Protein AF-A0A949MBG2-F1 (afdb_monomer)

Sequence (95 aa):
MKYIGRALCWLPFFAPFPAAAQIDSVPRDLIQIGYNQYFQGHVPFAGYAFYYHNQPNFLRTNLTLRLALAPVYVDSELGFVHGLGPNTDYAIGLA

Solvent-accessible surface area (backbone atoms only — not comparable to full-atom values): 5704 Å² total; per-residue (Å²): 118,74,67,60,59,58,55,58,70,50,50,70,79,72,51,82,72,90,69,73,45,76,69,80,77,59,71,42,80,44,80,48,75,53,60,69,82,74,95,73,84,93,72,80,89,49,69,51,51,34,42,36,41,32,35,48,44,45,100,39,86,47,27,29,38,38,38,38,45,35,98,88,50,56,39,37,33,48,30,28,59,46,64,80,36,98,62,27,37,47,69,52,74,53,108

Foldseek 3Di:
DVVVVVVVVCVVVPPDDDDQPDDPQDWDWDWDWDWDDDPDDDDDTGIWIWIWTWAAQVVHNQWIWIWIDTPVDIKIKIKGHCPVHPRYIDIDIDD

Mean predicted aligned error: 8.68 Å

Radius of gyration: 21.15 Å; Cα contacts (8 Å, |Δi|>4): 161; chains: 1; bounding box: 39×56×44 Å

Nearest PDB structures (foldseek):
  1d2h-assembly1_C  TM=2.621E-01  e=6.332E+00  Rattus norvegicus

pLDDT: mean 87.94, std 10.29, range [54.12, 98.06]

Structure (mmCIF, N/CA/C/O backbone):
data_AF-A0A949MBG2-F1
#
_entry.id   AF-A0A949MBG2-F1
#
loop_
_atom_site.group_PDB
_atom_site.id
_atom_site.type_symbol
_atom_site.label_atom_id
_atom_site.label_alt_id
_atom_site.label_comp_id
_atom_site.label_asym_id
_atom_site.label_entity_id
_atom_site.label_seq_id
_atom_site.pdbx_PDB_ins_code
_atom_site.Cartn_x
_atom_site.Cartn_y
_atom_site.Cartn_z
_atom_site.occupancy
_atom_site.B_iso_or_equiv
_atom_site.auth_seq_id
_atom_site.auth_comp_id
_atom_site.auth_asym_id
_atom_site.auth_atom_id
_atom_site.pdbx_PDB_model_num
ATOM 1 N N . MET A 1 1 ? 10.883 -45.852 20.991 1.00 54.12 1 MET A N 1
ATOM 2 C CA . MET A 1 1 ? 10.160 -44.791 21.740 1.00 54.12 1 MET A CA 1
ATOM 3 C C . MET A 1 1 ? 11.003 -43.543 22.060 1.00 54.12 1 MET A C 1
ATOM 5 O O . MET A 1 1 ? 10.439 -42.462 22.056 1.00 54.12 1 MET A O 1
ATOM 9 N N . LYS A 1 2 ? 12.333 -43.623 22.271 1.00 59.06 2 LYS A N 1
ATOM 10 C CA . LYS A 1 2 ? 13.178 -42.447 22.615 1.00 59.06 2 LYS A CA 1
ATOM 11 C C . LYS A 1 2 ? 13.326 -41.374 21.513 1.00 59.06 2 LYS A C 1
ATOM 13 O O . LYS A 1 2 ? 13.511 -40.205 21.830 1.00 59.06 2 LYS A O 1
ATOM 18 N N . TYR A 1 3 ? 13.229 -41.747 20.234 1.00 61.97 3 TYR A N 1
ATOM 19 C CA . TYR A 1 3 ? 13.401 -40.812 19.107 1.00 61.97 3 TYR A CA 1
ATOM 20 C C . TYR A 1 3 ? 12.195 -39.882 18.887 1.00 61.97 3 TYR A C 1
ATOM 22 O O . TYR A 1 3 ? 12.378 -38.722 18.533 1.00 61.97 3 TYR A O 1
ATOM 30 N N . ILE A 1 4 ? 10.978 -40.356 19.180 1.00 67.69 4 ILE A N 1
ATOM 31 C CA . ILE A 1 4 ? 9.733 -39.581 19.032 1.00 67.69 4 ILE A CA 1
ATOM 32 C C . ILE A 1 4 ? 9.673 -38.449 20.069 1.00 67.69 4 ILE A C 1
ATOM 34 O O . ILE A 1 4 ? 9.330 -37.322 19.727 1.00 67.69 4 ILE A O 1
ATOM 38 N N . GLY A 1 5 ? 10.102 -38.711 21.310 1.00 69.50 5 GLY A N 1
ATOM 39 C CA . GLY A 1 5 ? 10.175 -37.687 22.359 1.00 69.50 5 GLY A CA 1
ATOM 40 C C . GLY A 1 5 ? 11.150 -36.551 22.030 1.00 69.50 5 GLY A C 1
ATOM 41 O O . GLY A 1 5 ? 10.850 -35.396 22.301 1.00 69.50 5 GLY A O 1
ATOM 42 N N . ARG A 1 6 ? 12.280 -36.857 21.370 1.00 69.00 6 ARG A N 1
ATOM 43 C CA . ARG A 1 6 ? 13.218 -35.828 20.887 1.00 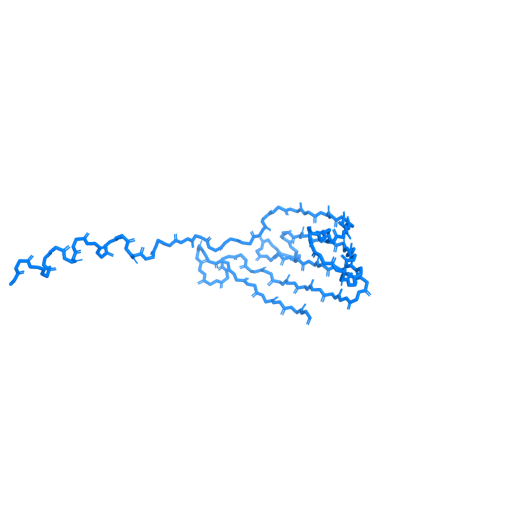69.00 6 ARG A CA 1
ATOM 44 C C . ARG A 1 6 ? 12.621 -34.982 19.767 1.00 69.00 6 ARG A C 1
ATOM 46 O O . ARG A 1 6 ? 12.827 -33.779 19.784 1.00 69.00 6 ARG A O 1
ATOM 53 N N . ALA A 1 7 ? 11.888 -35.580 18.826 1.00 71.69 7 ALA A N 1
ATOM 54 C CA . ALA A 1 7 ? 11.219 -34.844 17.749 1.00 71.69 7 ALA A CA 1
ATOM 55 C C . ALA A 1 7 ? 10.125 -33.897 18.283 1.00 71.69 7 ALA A C 1
ATOM 57 O O . ALA A 1 7 ? 10.025 -32.759 17.836 1.00 71.69 7 ALA A O 1
ATOM 58 N N . LEU A 1 8 ? 9.373 -34.328 19.303 1.00 77.00 8 LEU A N 1
ATOM 59 C CA . LEU A 1 8 ? 8.366 -33.510 19.993 1.00 77.00 8 LEU A CA 1
ATOM 60 C C . LEU A 1 8 ? 8.955 -32.278 20.702 1.00 77.00 8 LEU A C 1
ATOM 62 O O . LEU A 1 8 ? 8.277 -31.259 20.789 1.00 77.00 8 LEU A O 1
ATOM 66 N N . CYS A 1 9 ? 10.216 -32.316 21.151 1.00 80.25 9 CYS A N 1
ATOM 67 C CA . CYS A 1 9 ? 10.875 -31.139 21.733 1.00 80.25 9 CYS A CA 1
ATOM 68 C C . CYS A 1 9 ? 11.112 -30.001 20.725 1.00 80.25 9 CYS A C 1
ATOM 70 O O . CYS A 1 9 ? 11.273 -28.860 21.148 1.00 80.25 9 CYS A O 1
ATOM 72 N N . TRP A 1 10 ? 11.129 -30.284 19.418 1.00 79.81 10 TRP A N 1
ATOM 73 C CA . TRP A 1 10 ? 11.330 -29.267 18.375 1.00 79.81 10 TRP A CA 1
ATOM 74 C C . TRP A 1 10 ? 10.022 -28.658 17.862 1.00 79.81 10 TRP A C 1
ATOM 76 O O . TRP A 1 10 ? 10.043 -27.603 17.239 1.00 79.81 10 TRP A O 1
ATOM 86 N N . LEU A 1 11 ? 8.877 -29.281 18.149 1.00 77.06 11 LEU A N 1
ATOM 87 C CA . LEU A 1 11 ? 7.554 -28.812 17.721 1.00 77.06 11 LEU A CA 1
ATOM 88 C C . LEU A 1 11 ? 7.214 -27.362 18.143 1.00 77.06 11 LEU A C 1
ATOM 90 O O . LEU A 1 11 ? 6.638 -26.652 17.322 1.00 77.06 11 LEU A O 1
ATOM 94 N N . PRO A 1 12 ? 7.612 -26.858 19.332 1.00 79.44 12 PRO A N 1
ATOM 95 C CA . PRO A 1 12 ? 7.389 -25.459 19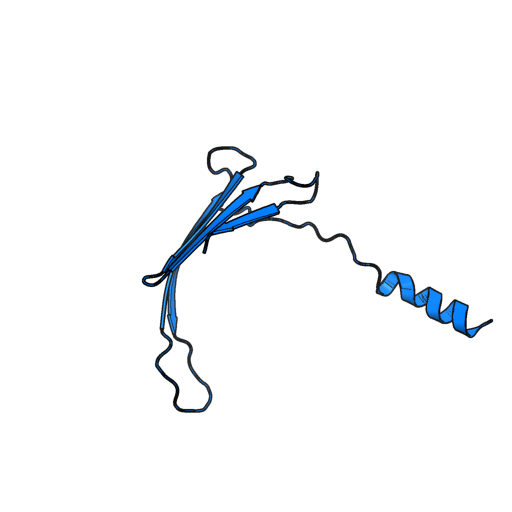.710 1.00 79.44 12 PRO A CA 1
ATOM 96 C C . PRO A 1 12 ? 8.188 -24.462 18.861 1.00 79.44 12 PRO A C 1
ATOM 98 O O . PRO A 1 12 ? 7.752 -23.333 18.682 1.00 79.44 12 PRO A O 1
ATOM 101 N N . PHE A 1 13 ? 9.341 -24.872 18.318 1.00 78.12 13 PHE A N 1
ATOM 102 C CA . PHE A 1 13 ? 10.187 -24.022 17.469 1.00 78.12 13 PHE A CA 1
ATOM 103 C C . PHE A 1 13 ? 9.579 -23.773 16.083 1.00 78.12 13 PHE A C 1
ATOM 105 O O . PHE A 1 13 ? 9.912 -22.783 15.439 1.00 78.12 13 PHE A O 1
ATOM 112 N N . PHE A 1 14 ? 8.692 -24.664 15.635 1.00 77.50 14 PHE A N 1
ATOM 113 C CA . PHE A 1 14 ? 7.964 -24.542 14.371 1.00 77.50 14 PHE A CA 1
ATOM 114 C C . PHE A 1 14 ? 6.516 -24.082 14.563 1.00 77.50 14 PHE A C 1
ATOM 116 O O . PHE A 1 14 ? 5.771 -23.989 13.587 1.00 77.50 14 PHE A O 1
ATOM 123 N N . ALA A 1 15 ? 6.099 -23.802 15.802 1.00 76.81 15 ALA A N 1
ATOM 124 C CA . ALA A 1 15 ? 4.787 -23.235 16.053 1.00 76.81 15 ALA A CA 1
ATOM 125 C C . ALA A 1 15 ? 4.759 -21.797 15.500 1.00 76.81 15 ALA A C 1
ATOM 127 O O . ALA A 1 15 ? 5.632 -20.999 15.851 1.00 76.81 15 ALA A O 1
ATOM 128 N N . PRO A 1 16 ? 3.795 -21.446 14.630 1.00 72.81 16 PRO A N 1
ATOM 129 C CA . PRO A 1 16 ? 3.673 -20.085 14.138 1.00 72.81 16 PRO A CA 1
ATOM 130 C C . PRO A 1 16 ? 3.377 -19.163 15.322 1.00 72.81 16 PRO A C 1
ATOM 132 O O . PRO A 1 16 ? 2.365 -19.317 16.008 1.00 72.81 16 PRO A O 1
ATOM 135 N N . PHE A 1 17 ? 4.271 -18.211 15.576 1.00 72.81 17 PHE A N 1
ATOM 136 C CA . PHE A 1 17 ? 3.979 -17.135 16.512 1.00 72.81 17 PHE A CA 1
ATOM 137 C C . PHE A 1 17 ? 2.875 -16.261 15.907 1.00 72.81 17 PHE A C 1
ATOM 139 O O . PHE A 1 17 ? 2.976 -15.907 14.729 1.00 72.81 17 PHE A O 1
ATOM 146 N N . PRO A 1 18 ? 1.826 -15.903 16.670 1.00 68.06 18 PRO A N 1
ATOM 147 C CA . PRO A 1 18 ? 0.842 -14.945 16.197 1.00 68.06 18 PRO A CA 1
ATOM 148 C C . PRO A 1 18 ? 1.545 -13.600 15.989 1.00 68.06 18 PRO A C 1
ATOM 150 O O . PRO A 1 18 ? 1.886 -12.907 16.944 1.00 68.06 18 PRO A O 1
ATOM 153 N N . ALA A 1 19 ? 1.809 -13.261 14.730 1.00 69.75 19 ALA A N 1
ATOM 154 C CA . ALA A 1 19 ? 2.240 -11.930 14.341 1.00 69.75 19 ALA A CA 1
ATOM 155 C C . ALA A 1 19 ? 0.995 -11.052 14.193 1.00 69.75 19 ALA A C 1
ATOM 157 O O . ALA A 1 19 ? 0.008 -11.467 13.584 1.00 69.75 19 ALA A O 1
ATOM 158 N N . ALA A 1 20 ? 1.037 -9.845 14.755 1.00 75.19 20 ALA A N 1
ATOM 159 C CA . ALA A 1 20 ? 0.007 -8.853 14.496 1.00 75.19 20 ALA A CA 1
ATOM 160 C C . ALA A 1 20 ? 0.055 -8.482 13.006 1.00 75.19 20 ALA A C 1
ATOM 162 O O . ALA A 1 20 ? 1.094 -8.051 12.503 1.00 75.19 20 ALA A O 1
ATOM 163 N N . ALA A 1 21 ? -1.057 -8.680 12.299 1.00 73.44 21 ALA A N 1
ATOM 164 C CA . ALA A 1 21 ? -1.221 -8.164 10.948 1.00 73.44 21 ALA A CA 1
ATOM 165 C C . ALA A 1 21 ? -1.650 -6.704 11.084 1.00 73.44 21 ALA A C 1
ATOM 167 O O . ALA A 1 21 ? -2.799 -6.442 11.439 1.00 73.44 21 ALA A O 1
ATOM 168 N N . GLN A 1 22 ? -0.702 -5.786 10.885 1.00 81.88 22 GLN A N 1
ATOM 169 C CA . GLN A 1 22 ? -0.913 -4.352 11.054 1.00 81.88 22 GLN A CA 1
ATOM 170 C C . GLN A 1 22 ? -0.761 -3.626 9.715 1.00 81.88 22 GLN A C 1
ATOM 172 O O . GLN A 1 22 ? 0.252 -3.775 9.028 1.00 81.88 22 GLN A O 1
ATOM 177 N N . ILE A 1 23 ? -1.759 -2.816 9.370 1.00 89.62 23 ILE A N 1
ATOM 178 C CA . ILE A 1 23 ? -1.715 -1.889 8.230 1.00 89.62 23 ILE A CA 1
ATOM 179 C C . ILE A 1 23 ? -0.898 -0.648 8.614 1.00 89.62 23 ILE A C 1
ATOM 181 O O . ILE A 1 23 ? -0.876 -0.258 9.782 1.00 89.62 23 ILE A O 1
ATOM 185 N N . ASP A 1 24 ? -0.215 -0.016 7.649 1.00 89.81 24 ASP A N 1
ATOM 186 C CA . ASP A 1 24 ? 0.594 1.184 7.911 1.00 89.81 24 ASP A CA 1
ATOM 187 C C . ASP A 1 24 ? -0.256 2.280 8.577 1.00 89.81 24 ASP A C 1
ATOM 189 O O . ASP A 1 24 ? -1.118 2.909 7.957 1.00 89.81 24 ASP A O 1
ATOM 193 N N . SER A 1 25 ? -0.001 2.505 9.865 1.00 88.56 25 SER A N 1
ATOM 194 C CA . SER A 1 25 ? -0.739 3.447 10.702 1.00 88.56 25 SER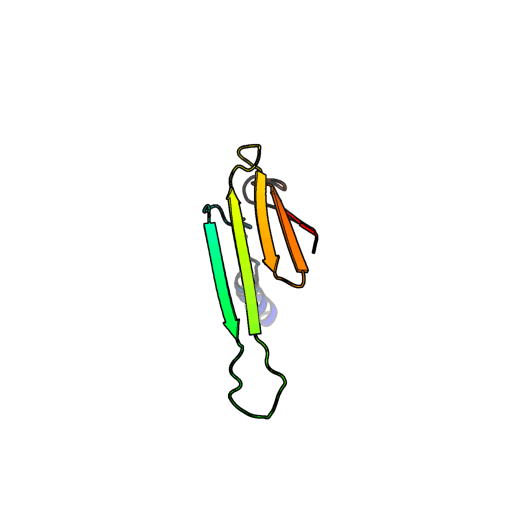 A CA 1
ATOM 195 C C . SER A 1 25 ? -0.214 4.877 10.595 1.00 88.56 25 SER A C 1
ATOM 197 O O . SER A 1 25 ? -0.695 5.756 11.311 1.00 88.56 25 SER A O 1
ATOM 199 N N . VAL A 1 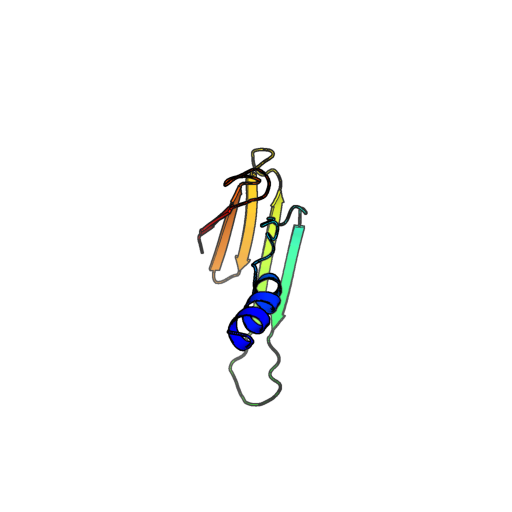26 ? 0.797 5.127 9.757 1.00 93.75 26 VAL A N 1
ATOM 200 C CA . VAL A 1 26 ? 1.454 6.429 9.642 1.00 93.75 26 VAL A CA 1
ATOM 201 C C . VAL A 1 26 ? 1.001 7.133 8.362 1.00 93.75 26 VAL A C 1
ATOM 203 O O . VAL A 1 26 ? 1.208 6.598 7.271 1.00 93.75 26 VAL A O 1
ATOM 206 N N . PRO A 1 27 ? 0.428 8.349 8.450 1.00 96.25 27 PRO A N 1
ATOM 207 C CA . PRO A 1 27 ? 0.134 9.145 7.266 1.00 96.25 27 PRO A CA 1
ATOM 208 C C . PRO A 1 27 ? 1.411 9.413 6.465 1.00 96.25 27 PRO A C 1
ATOM 210 O O . PRO A 1 27 ? 2.433 9.795 7.044 1.00 96.25 27 PRO A O 1
ATOM 213 N N . ARG A 1 28 ? 1.376 9.210 5.146 1.00 96.06 28 ARG A N 1
ATOM 214 C CA . ARG A 1 28 ? 2.557 9.400 4.296 1.00 96.06 28 ARG A CA 1
ATOM 215 C C . ARG A 1 28 ? 2.185 9.887 2.90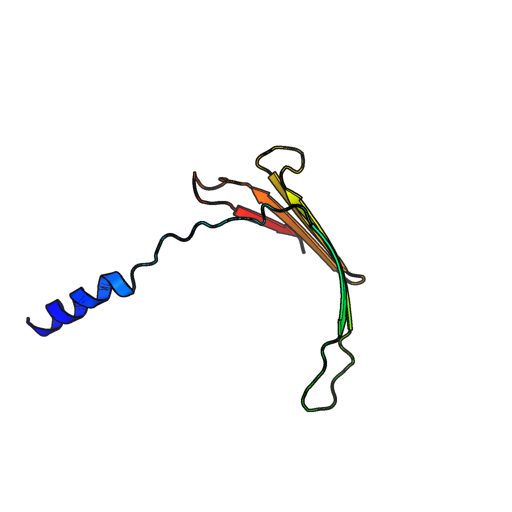8 1.00 96.06 28 ARG A C 1
ATOM 217 O O . ARG A 1 28 ? 1.424 9.230 2.212 1.00 96.06 28 ARG A O 1
ATOM 224 N N . ASP A 1 29 ? 2.838 10.965 2.498 1.00 97.81 29 ASP A N 1
ATOM 225 C CA . ASP A 1 29 ? 2.896 11.437 1.122 1.00 97.81 29 ASP A CA 1
ATOM 226 C C . ASP A 1 29 ? 4.333 11.307 0.626 1.00 97.81 29 ASP A C 1
ATOM 228 O O . ASP A 1 29 ? 5.263 11.823 1.250 1.00 97.81 29 ASP A O 1
ATOM 232 N N . LEU A 1 30 ? 4.531 10.588 -0.473 1.00 96.88 30 LEU A N 1
ATOM 233 C CA . LEU A 1 30 ? 5.852 10.330 -1.030 1.00 96.88 30 LEU A CA 1
ATOM 234 C C . LEU A 1 30 ? 5.797 10.396 -2.551 1.00 96.88 30 LEU A C 1
ATOM 236 O O . LEU A 1 30 ? 5.051 9.661 -3.183 1.00 96.88 30 LEU A O 1
ATOM 240 N N . ILE A 1 31 ? 6.644 11.228 -3.148 1.00 97.31 31 ILE A N 1
ATOM 241 C CA . ILE A 1 31 ? 6.964 11.132 -4.572 1.00 97.31 31 ILE A CA 1
ATOM 242 C C . ILE A 1 31 ? 8.280 10.376 -4.672 1.00 97.31 31 ILE A C 1
ATOM 244 O O . ILE A 1 31 ? 9.284 10.801 -4.099 1.00 97.31 31 ILE A O 1
ATOM 248 N N . GLN A 1 32 ? 8.281 9.265 -5.399 1.00 96.12 32 GLN A N 1
ATOM 249 C CA . GLN A 1 32 ? 9.477 8.471 -5.622 1.00 96.12 32 GLN A CA 1
ATOM 250 C C . GLN A 1 32 ? 9.751 8.370 -7.114 1.00 96.12 32 GLN A C 1
ATOM 252 O O . GLN A 1 32 ? 8.883 7.992 -7.895 1.00 96.12 32 GLN A O 1
ATOM 257 N N . ILE A 1 33 ? 10.980 8.703 -7.494 1.00 96.19 33 ILE A N 1
ATOM 258 C CA . ILE A 1 33 ? 11.477 8.620 -8.864 1.00 96.19 33 ILE A CA 1
ATOM 259 C C . ILE A 1 33 ? 12.802 7.873 -8.802 1.00 96.19 33 ILE A C 1
ATOM 261 O O . ILE A 1 33 ? 13.642 8.160 -7.948 1.00 96.19 33 ILE A O 1
ATOM 265 N N . GLY A 1 34 ? 12.989 6.900 -9.681 1.00 94.06 34 GLY A N 1
ATOM 266 C CA . GLY A 1 34 ? 14.205 6.105 -9.712 1.00 94.06 34 GLY A CA 1
ATOM 267 C C . GLY A 1 34 ? 14.324 5.281 -10.979 1.00 94.06 34 GLY A C 1
ATOM 268 O O . GLY A 1 34 ? 13.501 5.366 -11.889 1.00 94.06 34 GLY A O 1
ATOM 269 N N . TYR A 1 35 ? 15.381 4.486 -11.044 1.00 92.88 35 TYR A N 1
ATOM 270 C CA . TYR A 1 35 ? 15.573 3.497 -12.089 1.00 92.88 35 TYR A CA 1
ATOM 271 C C . TYR A 1 35 ? 16.346 2.312 -11.522 1.00 92.88 35 TYR A C 1
ATOM 273 O O . TYR A 1 35 ? 17.139 2.464 -10.591 1.00 92.88 35 TYR A O 1
ATOM 281 N N . ASN A 1 36 ? 16.129 1.131 -12.089 1.00 88.00 36 ASN A N 1
ATOM 282 C CA . ASN A 1 36 ? 16.885 -0.052 -11.707 1.00 88.00 36 ASN A CA 1
ATOM 283 C C . ASN A 1 36 ? 18.236 -0.037 -12.428 1.00 88.00 36 ASN A C 1
ATOM 285 O O . ASN A 1 36 ? 18.297 -0.174 -13.652 1.00 88.00 36 ASN A O 1
ATOM 289 N N . GLN A 1 37 ? 19.321 0.143 -11.670 1.00 86.38 37 GLN A N 1
ATOM 290 C CA . GLN A 1 37 ? 20.675 -0.004 -12.192 1.00 86.38 37 GLN A CA 1
ATOM 291 C C . GLN A 1 37 ? 21.046 -1.486 -12.233 1.00 86.38 37 GLN A C 1
ATOM 293 O O . GLN A 1 37 ? 20.974 -2.193 -11.229 1.00 86.38 37 GLN A O 1
ATOM 298 N N . TYR A 1 38 ? 21.475 -1.950 -13.400 1.00 82.12 38 TYR A N 1
ATOM 299 C CA . TYR A 1 38 ? 21.897 -3.330 -13.578 1.00 82.12 38 TYR A CA 1
ATOM 300 C C . TYR A 1 38 ? 23.393 -3.466 -13.326 1.00 82.12 38 TYR A C 1
ATOM 302 O O . TYR A 1 38 ? 24.196 -2.680 -13.826 1.00 82.12 38 TYR A O 1
ATOM 310 N N . PHE A 1 39 ? 23.766 -4.487 -12.555 1.00 82.12 39 PHE A N 1
ATOM 311 C CA . PHE A 1 39 ? 25.169 -4.798 -12.280 1.00 82.12 39 PHE A CA 1
ATOM 312 C C . PHE A 1 39 ? 25.851 -5.539 -13.441 1.00 82.12 39 PHE A C 1
ATOM 314 O O . PHE A 1 39 ? 27.071 -5.483 -13.565 1.00 82.12 39 PHE A O 1
ATOM 321 N N . GLN A 1 40 ? 25.085 -6.220 -14.301 1.00 83.25 40 GLN A N 1
ATOM 322 C CA . GLN A 1 40 ? 25.604 -6.951 -15.456 1.00 83.25 40 GLN A CA 1
ATOM 323 C C . GLN A 1 40 ? 24.541 -7.067 -16.561 1.00 83.25 40 GLN A C 1
ATOM 325 O O . GLN A 1 40 ? 23.359 -7.243 -16.269 1.00 83.25 40 GLN A O 1
ATOM 330 N N . GLY A 1 41 ? 24.973 -7.023 -17.826 1.00 77.44 41 GLY A N 1
ATOM 331 C CA . GLY A 1 41 ? 24.114 -7.195 -19.005 1.00 77.44 41 GLY A CA 1
ATOM 332 C C . GLY A 1 41 ? 23.578 -5.889 -19.608 1.00 77.44 41 GLY A C 1
ATOM 333 O O . GLY A 1 41 ? 23.644 -4.828 -18.996 1.00 77.44 41 GLY A O 1
ATOM 334 N N . HIS A 1 42 ? 23.060 -5.983 -20.838 1.00 72.81 42 HIS A N 1
ATOM 335 C CA . HIS A 1 42 ? 22.378 -4.893 -21.544 1.00 72.81 42 HIS A CA 1
ATOM 336 C C . HIS A 1 42 ? 20.882 -5.177 -21.541 1.00 72.81 42 HIS A C 1
ATOM 338 O O . HIS A 1 42 ? 20.407 -6.064 -22.246 1.00 72.81 42 HIS A O 1
ATOM 344 N N . VAL A 1 43 ? 20.150 -4.437 -20.728 1.00 79.12 43 VAL A N 1
ATOM 345 C CA . VAL A 1 43 ? 18.709 -4.605 -20.535 1.00 79.12 43 VAL A CA 1
ATOM 346 C C . VAL A 1 43 ? 18.012 -3.266 -20.747 1.00 79.12 43 VAL A C 1
ATOM 348 O O . VAL A 1 43 ? 18.646 -2.219 -20.581 1.00 79.12 43 VAL A O 1
ATOM 351 N N . PRO A 1 44 ? 16.726 -3.280 -21.144 1.00 83.12 44 PRO A N 1
ATOM 352 C CA . PRO A 1 44 ? 15.968 -2.058 -21.360 1.00 83.12 44 PRO A CA 1
ATOM 353 C C . PRO A 1 44 ? 15.976 -1.161 -20.120 1.00 83.12 44 PRO A C 1
ATOM 355 O O . PRO A 1 44 ? 15.947 -1.641 -18.981 1.00 83.12 44 PRO A O 1
ATOM 358 N N . PHE A 1 45 ? 15.994 0.151 -20.358 1.00 86.12 45 PHE A N 1
ATOM 359 C CA . PHE A 1 45 ? 15.876 1.151 -19.303 1.00 86.12 45 PHE A CA 1
ATOM 360 C C . PHE A 1 45 ? 14.616 0.893 -18.464 1.00 86.12 45 PHE A C 1
ATOM 362 O O . PHE A 1 45 ? 13.510 0.834 -18.999 1.00 86.12 45 PHE A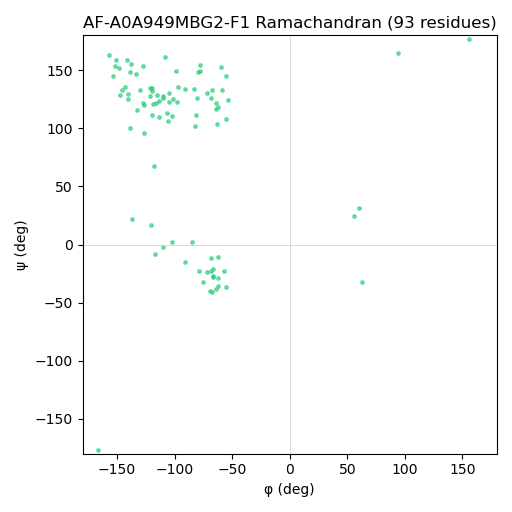 O 1
ATOM 369 N N . ALA A 1 46 ? 14.796 0.751 -17.150 1.00 87.81 46 ALA A N 1
ATOM 370 C CA . ALA A 1 46 ? 13.734 0.448 -16.193 1.00 87.81 46 ALA A CA 1
ATOM 371 C C . ALA A 1 46 ? 13.599 1.588 -15.177 1.00 87.81 46 ALA A C 1
ATOM 373 O O . ALA A 1 46 ? 13.953 1.445 -14.005 1.00 87.81 46 ALA A O 1
ATOM 374 N N . GLY A 1 47 ? 13.144 2.745 -15.661 1.00 91.88 47 GLY A N 1
ATOM 375 C CA . GLY A 1 47 ? 12.764 3.882 -14.827 1.00 91.88 47 GLY A CA 1
ATOM 376 C C . GLY A 1 47 ? 11.375 3.704 -14.220 1.00 91.88 47 GLY A C 1
ATOM 377 O O . GLY A 1 47 ? 10.493 3.110 -14.838 1.00 91.88 47 GLY A O 1
ATOM 378 N N . TYR A 1 48 ? 11.170 4.248 -13.027 1.00 92.81 48 TYR A N 1
ATOM 379 C CA . TYR A 1 48 ? 9.869 4.306 -12.376 1.00 92.81 48 TYR A CA 1
ATOM 380 C C . TYR A 1 48 ? 9.660 5.664 -11.710 1.00 92.81 48 TYR A C 1
ATOM 382 O O . TYR A 1 48 ? 10.594 6.314 -11.236 1.00 92.81 48 TYR A O 1
ATOM 390 N N . ALA A 1 49 ? 8.402 6.077 -11.671 1.00 96.25 49 ALA A N 1
ATOM 391 C CA . ALA A 1 49 ? 7.948 7.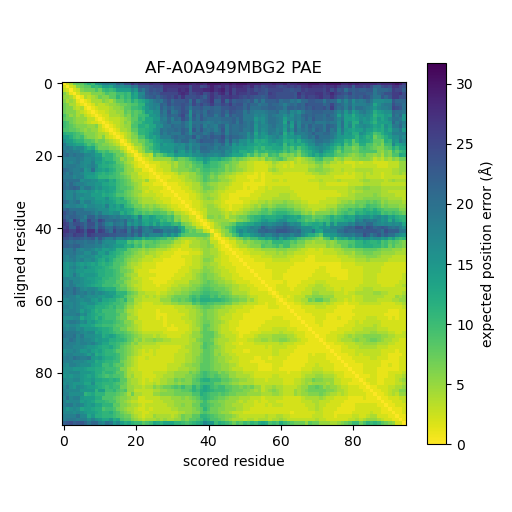229 -10.922 1.00 96.25 49 ALA A CA 1
ATOM 392 C C . ALA A 1 49 ? 6.568 6.910 -10.359 1.00 96.25 49 ALA A C 1
ATOM 394 O O . ALA A 1 49 ? 5.731 6.361 -11.077 1.00 96.25 49 ALA A O 1
ATOM 395 N N . PHE A 1 50 ? 6.332 7.245 -9.097 1.00 96.75 50 PHE A N 1
ATOM 396 C CA . PHE A 1 50 ? 5.004 7.162 -8.511 1.00 96.75 50 PHE A CA 1
ATOM 397 C C . PHE A 1 50 ? 4.823 8.179 -7.388 1.00 96.75 50 PHE A C 1
ATOM 399 O O . PHE A 1 50 ? 5.780 8.595 -6.732 1.00 96.75 50 PHE A O 1
ATOM 406 N N . TYR A 1 51 ? 3.570 8.560 -7.172 1.00 98.06 51 TYR A N 1
ATOM 407 C CA . TYR A 1 51 ? 3.114 9.239 -5.971 1.00 98.06 51 TYR A CA 1
ATOM 408 C C . TYR A 1 51 ? 2.410 8.224 -5.075 1.00 98.06 51 TYR A C 1
ATOM 410 O O . TYR A 1 51 ? 1.490 7.536 -5.509 1.00 98.06 51 TYR A O 1
ATOM 418 N N . TYR A 1 52 ? 2.867 8.119 -3.838 1.00 97.69 52 TYR A N 1
ATOM 419 C CA . TYR A 1 52 ? 2.323 7.251 -2.813 1.00 97.69 52 TYR A CA 1
ATOM 420 C C . TYR A 1 52 ? 1.642 8.090 -1.738 1.00 97.69 52 TYR A C 1
ATOM 422 O O . TYR A 1 52 ? 2.258 8.998 -1.176 1.00 97.69 52 TYR A O 1
ATOM 430 N N . HIS A 1 53 ? 0.398 7.743 -1.439 1.00 97.94 53 HIS A N 1
ATOM 431 C CA . HIS A 1 53 ? -0.423 8.350 -0.407 1.00 97.94 53 HIS A CA 1
ATOM 432 C C . HIS A 1 53 ? -0.946 7.260 0.530 1.00 97.94 53 HIS A C 1
ATOM 434 O O . HIS A 1 53 ? -1.649 6.349 0.097 1.00 97.94 53 HIS A O 1
ATOM 440 N N . ASN A 1 54 ? -0.607 7.347 1.813 1.00 97.62 54 ASN A N 1
ATOM 441 C CA . ASN A 1 54 ? -1.181 6.528 2.874 1.00 97.62 54 ASN A CA 1
ATOM 442 C C . ASN A 1 54 ? -1.923 7.435 3.850 1.00 97.62 54 ASN A C 1
ATOM 444 O O . ASN A 1 54 ? -1.320 8.323 4.453 1.00 97.62 54 ASN A O 1
ATOM 448 N N . GLN A 1 55 ? -3.214 7.184 4.027 1.00 97.62 55 GLN A N 1
ATOM 449 C CA . GLN A 1 55 ? -4.092 7.936 4.906 1.00 97.62 55 GLN A CA 1
ATOM 450 C C . GLN A 1 55 ? -4.808 6.989 5.874 1.00 97.62 55 GLN A C 1
ATOM 452 O O . GLN A 1 55 ? -5.866 6.440 5.553 1.00 97.62 55 GLN A O 1
ATOM 457 N N . PRO A 1 56 ? -4.270 6.826 7.091 1.00 96.25 56 PRO A N 1
ATOM 458 C CA . PRO A 1 56 ? -5.015 6.271 8.208 1.00 96.25 56 PRO A CA 1
ATOM 459 C C . PRO A 1 56 ? -6.238 7.131 8.526 1.00 96.25 56 PRO A C 1
ATOM 461 O O . PRO A 1 56 ? -6.229 8.350 8.339 1.00 96.25 56 PRO A O 1
ATOM 464 N N . ASN A 1 57 ? -7.268 6.508 9.084 1.00 95.06 57 ASN A N 1
ATOM 465 C CA . ASN A 1 57 ? -8.528 7.161 9.434 1.00 95.06 57 ASN A CA 1
ATOM 466 C C . ASN A 1 57 ? -9.262 7.800 8.233 1.00 95.06 57 ASN A C 1
ATOM 468 O O . ASN A 1 57 ? -9.930 8.830 8.370 1.00 95.06 57 ASN A O 1
ATOM 472 N N . PHE A 1 58 ? -9.121 7.222 7.040 1.00 95.06 58 PHE A N 1
ATOM 473 C CA . PHE A 1 58 ? -9.806 7.669 5.835 1.00 95.06 58 PHE A CA 1
ATOM 474 C C . PHE A 1 58 ? -11.318 7.489 5.996 1.00 95.06 58 PHE A C 1
ATOM 476 O O . PHE A 1 58 ? -11.799 6.374 6.151 1.00 95.06 58 PHE A O 1
ATOM 483 N N . LEU A 1 59 ? -12.084 8.584 5.983 1.00 95.12 59 LEU A N 1
ATOM 484 C CA . LEU A 1 59 ? -13.537 8.647 6.246 1.00 95.12 59 LEU A CA 1
ATOM 485 C C . LEU A 1 59 ? -13.989 8.216 7.659 1.00 95.12 59 LEU A C 1
ATOM 487 O O . LEU A 1 59 ? -14.994 8.735 8.146 1.00 95.12 59 LEU A O 1
ATOM 491 N N . AR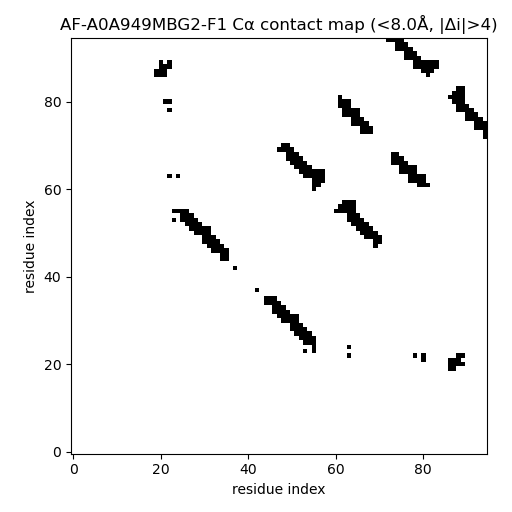G A 1 60 ? -13.304 7.270 8.315 1.00 93.38 60 ARG A N 1
ATOM 492 C CA . ARG A 1 60 ? -13.594 6.733 9.658 1.00 93.38 60 ARG A CA 1
ATOM 493 C C . ARG A 1 60 ? -12.310 6.273 10.342 1.00 93.38 60 ARG A C 1
ATOM 495 O O . ARG A 1 60 ? -11.353 5.933 9.667 1.00 93.38 60 ARG A O 1
ATOM 502 N N . THR A 1 61 ? -12.316 6.177 11.671 1.00 91.06 61 THR A N 1
ATOM 503 C CA . THR A 1 61 ? -11.124 5.901 12.501 1.00 91.06 61 THR A CA 1
ATOM 504 C C . THR A 1 61 ? -10.514 4.500 12.369 1.00 91.06 61 THR A C 1
ATOM 506 O O . THR A 1 61 ? -9.438 4.237 12.888 1.00 91.06 61 THR A O 1
ATOM 509 N N . ASN A 1 62 ? -11.202 3.566 11.721 1.00 93.19 62 ASN A N 1
ATOM 510 C CA . ASN A 1 62 ? -10.737 2.190 11.530 1.00 93.19 62 ASN A CA 1
ATOM 511 C C . ASN A 1 62 ? -10.611 1.814 10.050 1.00 93.19 62 ASN A C 1
ATOM 513 O O . ASN A 1 62 ? -10.574 0.631 9.717 1.00 93.19 62 ASN A O 1
ATOM 517 N N . LEU A 1 63 ? -10.587 2.817 9.174 1.00 95.88 63 LEU A N 1
ATOM 518 C CA . LEU A 1 63 ? -10.425 2.646 7.741 1.00 95.88 63 LEU A CA 1
ATOM 519 C C . LEU A 1 63 ? -9.161 3.388 7.299 1.00 95.88 63 LEU A C 1
ATOM 521 O O . LEU A 1 63 ? -8.957 4.542 7.667 1.00 95.88 63 LEU A O 1
ATOM 525 N N . THR A 1 64 ? -8.311 2.732 6.523 1.00 96.94 64 THR A N 1
ATOM 526 C CA . THR A 1 64 ? -7.075 3.293 5.969 1.00 96.94 64 THR A CA 1
ATOM 527 C C . THR A 1 64 ? -7.153 3.235 4.453 1.00 96.94 64 THR A C 1
ATOM 529 O O . THR A 1 64 ? -7.552 2.218 3.894 1.00 96.94 64 THR A O 1
ATOM 532 N N . LEU A 1 65 ? -6.775 4.318 3.782 1.00 97.19 65 LEU A N 1
ATOM 533 C CA . LEU A 1 65 ? -6.608 4.349 2.334 1.00 97.19 65 LEU A CA 1
ATOM 534 C C . LEU A 1 65 ? -5.120 4.343 1.999 1.00 97.19 65 LEU A C 1
ATOM 536 O O . LEU A 1 65 ? -4.378 5.183 2.502 1.00 97.19 65 LEU A O 1
ATOM 540 N N . ARG A 1 66 ? -4.705 3.453 1.101 1.00 97.44 66 ARG A N 1
ATOM 541 C CA . ARG A 1 66 ? -3.377 3.463 0.487 1.00 97.44 66 ARG A CA 1
ATOM 542 C C . ARG A 1 66 ? -3.533 3.577 -1.024 1.00 97.44 66 ARG A C 1
ATOM 544 O O . ARG A 1 66 ? -4.366 2.897 -1.615 1.00 97.44 66 ARG A O 1
ATOM 551 N N . LEU A 1 67 ? -2.751 4.450 -1.641 1.00 97.31 67 LEU A N 1
ATOM 552 C CA . LEU A 1 67 ? -2.804 4.732 -3.068 1.00 97.31 67 LEU A CA 1
ATOM 553 C C . LEU A 1 67 ? -1.388 4.912 -3.611 1.00 97.31 67 LEU A C 1
ATOM 555 O O . LEU A 1 67 ? -0.614 5.704 -3.080 1.00 97.31 67 LEU A O 1
ATOM 559 N N . ALA A 1 68 ? -1.063 4.208 -4.686 1.00 96.88 68 ALA A N 1
ATOM 560 C CA . ALA A 1 68 ? 0.137 4.394 -5.482 1.00 96.88 68 ALA A CA 1
ATOM 561 C C . ALA A 1 68 ? -0.272 4.753 -6.917 1.00 96.88 68 ALA A C 1
ATOM 563 O O . ALA A 1 68 ? -0.837 3.941 -7.648 1.00 96.88 68 ALA A O 1
ATOM 564 N N . LEU A 1 69 ? 0.010 5.991 -7.314 1.00 97.00 69 LEU A N 1
ATOM 565 C CA . LEU A 1 69 ? -0.252 6.523 -8.646 1.00 97.00 69 LEU A CA 1
ATOM 566 C C . LEU A 1 69 ? 1.044 6.550 -9.446 1.00 97.00 69 LEU A C 1
ATOM 568 O O . LEU A 1 69 ? 1.925 7.366 -9.172 1.00 97.00 69 LEU A O 1
ATOM 572 N N . ALA A 1 70 ? 1.148 5.692 -10.452 1.00 95.88 70 ALA A N 1
ATOM 573 C CA . ALA A 1 70 ? 2.223 5.717 -11.432 1.00 95.88 70 ALA A CA 1
ATOM 574 C C . ALA A 1 70 ? 1.686 6.203 -12.791 1.00 95.88 70 ALA A C 1
ATOM 576 O O . ALA A 1 70 ? 0.489 6.114 -13.055 1.00 95.88 70 ALA A O 1
ATOM 577 N N . PRO A 1 71 ? 2.549 6.660 -13.715 1.00 93.31 71 PRO A N 1
ATOM 578 C CA . PRO A 1 71 ? 2.115 7.033 -15.063 1.00 93.31 71 PRO A CA 1
ATOM 579 C C . PRO A 1 71 ? 1.392 5.919 -15.838 1.00 93.31 71 PRO A C 1
ATOM 581 O O . PRO A 1 71 ? 0.665 6.210 -16.781 1.00 93.31 71 PRO A O 1
ATOM 584 N N . VAL A 1 72 ? 1.621 4.652 -15.473 1.00 93.94 72 VAL A N 1
ATOM 585 C CA . VAL A 1 72 ? 1.140 3.470 -16.212 1.00 93.94 72 VAL A CA 1
ATOM 586 C C . VAL A 1 72 ? 0.168 2.591 -15.428 1.00 93.94 72 VAL A C 1
ATOM 588 O O . VAL A 1 72 ? -0.400 1.672 -16.009 1.00 93.94 72 VAL A O 1
ATOM 591 N N . TYR A 1 73 ? -0.030 2.845 -14.135 1.00 93.69 73 TYR A N 1
ATOM 592 C CA . TYR A 1 73 ? -0.969 2.088 -13.310 1.00 93.69 73 TYR A CA 1
ATOM 593 C C . TYR A 1 73 ? -1.407 2.896 -12.092 1.00 93.69 73 TYR A C 1
ATOM 595 O O . TYR A 1 73 ? -0.755 3.859 -11.681 1.00 93.69 73 TYR A O 1
ATOM 603 N N . VAL A 1 74 ? -2.499 2.445 -11.489 1.00 96.50 74 VAL A N 1
ATOM 604 C CA . VAL A 1 74 ? -2.967 2.900 -10.187 1.00 96.50 74 VAL A CA 1
ATOM 605 C C . VAL A 1 74 ? -3.172 1.662 -9.332 1.00 96.50 74 VAL A C 1
ATOM 607 O O . VAL A 1 74 ? -3.948 0.799 -9.711 1.00 96.50 74 VAL A O 1
ATOM 610 N N . ASP A 1 75 ? -2.481 1.590 -8.201 1.00 96.69 75 ASP A N 1
ATOM 611 C CA . ASP A 1 75 ? -2.691 0.556 -7.188 1.00 96.69 75 ASP A CA 1
ATOM 612 C C . ASP A 1 75 ? -3.316 1.217 -5.959 1.00 96.69 75 ASP A C 1
ATOM 614 O O . ASP A 1 75 ? -2.825 2.232 -5.460 1.00 96.69 75 ASP A O 1
ATOM 618 N N . SER A 1 76 ? -4.442 0.687 -5.507 1.00 96.44 76 SER A N 1
ATOM 619 C CA . SER A 1 76 ? -5.226 1.233 -4.409 1.00 96.44 76 SER A CA 1
ATOM 620 C C . SER A 1 76 ? -5.626 0.138 -3.442 1.00 96.44 76 SER A C 1
ATOM 622 O O . SER A 1 76 ? -5.887 -0.994 -3.830 1.00 96.44 76 SER A O 1
ATOM 624 N N . GLU A 1 77 ? -5.711 0.479 -2.165 1.00 97.00 77 GLU A N 1
ATOM 625 C CA . GLU A 1 77 ? -6.050 -0.469 -1.119 1.00 97.00 77 GLU A CA 1
ATOM 626 C C . GLU A 1 77 ? -6.871 0.218 -0.027 1.00 97.00 77 GLU A C 1
ATOM 628 O O . GLU A 1 77 ? -6.530 1.304 0.451 1.00 97.00 77 GLU A O 1
ATOM 633 N N . LEU A 1 78 ? -7.968 -0.433 0.366 1.00 96.81 78 LEU A N 1
ATOM 634 C CA . LEU A 1 78 ? -8.775 -0.055 1.521 1.00 96.81 78 LEU A CA 1
ATOM 635 C C . LEU A 1 78 ? -8.533 -1.046 2.654 1.00 96.81 78 LEU A C 1
ATOM 637 O O . LEU A 1 78 ? -8.896 -2.219 2.566 1.00 96.81 78 LEU A O 1
ATOM 641 N N . GLY A 1 79 ? -7.918 -0.539 3.715 1.00 95.69 79 GLY A N 1
ATOM 642 C CA . GLY A 1 79 ? -7.547 -1.260 4.917 1.00 95.69 79 GLY A CA 1
ATOM 643 C C . GLY A 1 79 ? -8.552 -1.096 6.048 1.00 95.69 79 GLY A C 1
ATOM 644 O O . GLY A 1 79 ? -8.969 0.016 6.349 1.00 95.69 79 GLY A O 1
ATOM 645 N N . PHE A 1 80 ? -8.897 -2.189 6.717 1.00 95.38 80 PHE A N 1
ATOM 646 C CA . PHE A 1 80 ? -9.806 -2.247 7.856 1.00 95.38 80 PHE A CA 1
ATOM 647 C C . PHE A 1 80 ? -9.038 -2.660 9.108 1.00 95.38 80 PHE A C 1
ATOM 649 O O . PHE A 1 80 ? -8.641 -3.820 9.259 1.00 95.38 80 PHE A O 1
ATOM 656 N N . VAL A 1 81 ? -8.868 -1.711 10.026 1.00 93.00 81 VAL A N 1
ATOM 657 C CA . VAL A 1 81 ? -8.196 -1.947 11.306 1.00 93.00 81 VAL A CA 1
ATOM 658 C C . VAL A 1 81 ? -9.097 -2.800 12.198 1.00 93.00 81 VAL A C 1
ATOM 660 O O . VAL A 1 81 ? -10.287 -2.504 12.350 1.00 93.00 81 VAL A O 1
ATOM 663 N N . HIS A 1 82 ? -8.540 -3.865 12.771 1.00 91.75 82 HIS A N 1
ATOM 664 C CA . HIS A 1 82 ? -9.251 -4.907 13.519 1.00 91.75 82 HIS A CA 1
ATOM 665 C C . HIS A 1 82 ? -10.387 -5.592 12.740 1.00 91.75 82 HIS A C 1
ATOM 667 O O . HIS A 1 82 ? -11.340 -6.108 13.330 1.00 91.75 82 HIS A O 1
ATOM 673 N N . GLY A 1 83 ? -10.328 -5.584 11.408 1.00 90.06 83 GLY A N 1
ATOM 674 C CA . GLY A 1 83 ? -11.441 -6.021 10.575 1.00 90.06 83 GLY A CA 1
ATOM 675 C C . GLY A 1 83 ? -11.755 -7.525 10.639 1.00 90.06 83 GLY A C 1
ATOM 676 O O . GLY A 1 83 ? -12.893 -7.905 10.371 1.00 90.06 83 GLY A O 1
ATOM 677 N N . LEU A 1 84 ? -10.790 -8.373 11.024 1.00 91.25 84 LEU A N 1
ATOM 678 C CA . LEU A 1 84 ? -10.994 -9.816 11.255 1.00 91.25 84 LEU A CA 1
ATOM 679 C C . LEU A 1 84 ? -10.901 -10.214 12.739 1.00 91.25 84 LEU A C 1
ATOM 681 O O . LEU A 1 84 ? -11.087 -11.382 13.079 1.00 91.25 84 LEU A O 1
ATOM 685 N N . GLY A 1 85 ? -10.620 -9.262 13.632 1.00 89.31 85 GLY A N 1
ATOM 686 C CA . GLY A 1 85 ? -10.518 -9.481 15.074 1.00 89.31 85 GLY A CA 1
ATOM 687 C C . GLY A 1 85 ? -9.637 -8.439 15.776 1.00 89.31 85 GLY A C 1
ATOM 688 O O . GLY A 1 85 ? -9.017 -7.613 15.110 1.00 89.31 85 GLY A O 1
ATOM 689 N N . PRO A 1 86 ? -9.513 -8.490 17.118 1.00 88.19 86 PRO A N 1
ATOM 690 C CA . PRO A 1 86 ? -8.829 -7.456 17.907 1.00 88.19 86 PRO A CA 1
ATOM 691 C C . PRO A 1 86 ? -7.337 -7.252 17.616 1.00 88.19 86 PRO A C 1
ATOM 693 O O . PRO A 1 86 ? -6.769 -6.300 18.123 1.00 88.19 86 PRO A O 1
ATOM 696 N N . ASN A 1 87 ? -6.694 -8.139 16.850 1.00 88.06 87 ASN A N 1
ATOM 697 C CA . ASN A 1 87 ? -5.274 -8.045 16.483 1.00 88.06 87 ASN A CA 1
ATOM 698 C C . ASN A 1 87 ? -5.046 -8.377 14.996 1.00 88.06 87 ASN A C 1
ATOM 700 O O . ASN A 1 87 ? -3.975 -8.859 14.618 1.00 88.06 87 ASN A O 1
ATOM 704 N N . THR A 1 88 ? -6.083 -8.250 14.166 1.00 90.31 88 THR A N 1
ATOM 705 C CA . THR A 1 88 ? -6.023 -8.685 12.768 1.00 90.31 88 THR A CA 1
ATOM 706 C C . THR A 1 88 ? -6.701 -7.669 11.872 1.00 90.31 88 THR A C 1
ATOM 708 O O . THR A 1 88 ? -7.929 -7.643 11.739 1.00 90.31 88 THR A O 1
ATOM 711 N N . ASP A 1 89 ? -5.868 -6.851 11.243 1.00 93.81 89 ASP A N 1
ATOM 712 C CA . ASP A 1 89 ? -6.275 -5.974 10.161 1.00 93.81 89 ASP A CA 1
ATOM 713 C C . ASP A 1 89 ? -6.417 -6.784 8.863 1.00 93.81 89 ASP A C 1
ATOM 715 O O . ASP A 1 89 ? -5.782 -7.828 8.685 1.00 93.81 89 ASP A O 1
ATOM 719 N N . TYR A 1 90 ? -7.245 -6.309 7.937 1.00 93.31 90 TYR A N 1
ATOM 720 C CA . TYR A 1 90 ? -7.291 -6.841 6.573 1.00 93.31 90 TYR A CA 1
ATOM 721 C C . TYR A 1 90 ? -7.484 -5.713 5.575 1.00 93.31 90 TYR A C 1
ATOM 723 O O . TYR A 1 90 ? -7.999 -4.656 5.928 1.00 93.31 90 TYR A O 1
ATOM 731 N N . ALA A 1 91 ? -7.119 -5.945 4.321 1.00 94.31 91 ALA A N 1
ATOM 732 C CA . ALA A 1 91 ? -7.303 -4.961 3.274 1.00 94.31 91 ALA A CA 1
ATOM 733 C C . ALA A 1 91 ? -7.812 -5.591 1.981 1.00 94.31 91 ALA A C 1
ATOM 735 O O . ALA A 1 91 ? -7.624 -6.784 1.735 1.00 94.31 91 ALA A O 1
ATOM 736 N N . ILE A 1 92 ? -8.470 -4.775 1.164 1.00 95.44 92 ILE A N 1
ATOM 737 C CA . ILE A 1 92 ? -8.919 -5.137 -0.179 1.00 95.44 92 ILE A CA 1
ATOM 738 C C . ILE A 1 92 ? -8.225 -4.193 -1.155 1.00 95.44 92 ILE A C 1
ATOM 740 O O . ILE A 1 92 ? -8.374 -2.975 -1.046 1.00 95.44 92 ILE A O 1
ATOM 744 N N . GLY A 1 93 ? -7.468 -4.773 -2.086 1.00 94.62 93 GLY A N 1
ATOM 745 C CA . GLY A 1 93 ? -6.743 -4.049 -3.125 1.00 94.62 93 GLY A CA 1
ATOM 746 C C . GLY A 1 93 ? -7.478 -4.029 -4.464 1.00 94.62 93 GLY A C 1
ATOM 747 O O . GLY A 1 93 ? -8.184 -4.978 -4.811 1.00 94.62 93 GLY A O 1
ATOM 748 N N . LEU A 1 94 ? -7.274 -2.955 -5.219 1.00 93.94 94 LEU A N 1
ATOM 749 C CA . LEU A 1 94 ? -7.635 -2.795 -6.621 1.00 93.94 94 LEU A CA 1
AT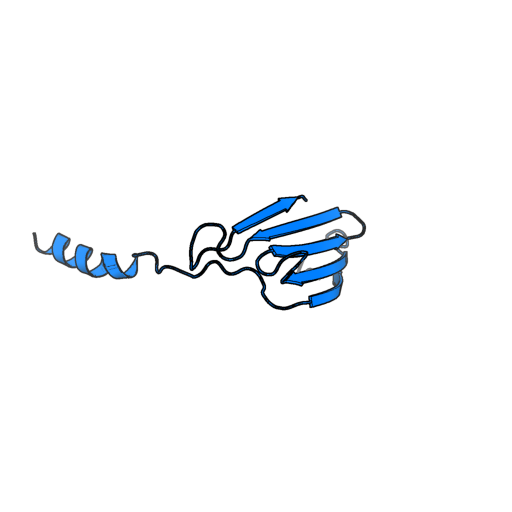OM 750 C C . LEU A 1 94 ? -6.418 -2.210 -7.353 1.00 93.94 94 LEU A C 1
ATOM 752 O O . LEU A 1 94 ? -6.029 -1.074 -7.068 1.00 93.94 94 LEU A O 1
ATOM 756 N N . ALA A 1 95 ? -5.859 -2.990 -8.279 1.00 84.25 95 ALA A N 1
ATOM 757 C CA . ALA A 1 95 ? -4.679 -2.671 -9.084 1.00 84.25 95 ALA A CA 1
ATOM 758 C C . ALA A 1 95 ? -4.943 -2.907 -10.578 1.00 84.25 95 ALA A C 1
ATOM 760 O O . ALA A 1 95 ? -5.805 -3.767 -10.888 1.00 84.25 95 ALA A O 1
#

Secondary structure (DSSP, 8-state):
-HHHHHHHTTGGGGSPP---B----S-EEEEEEEE---SSS-----EEEEEEEEETTSSSTTEEEEEEE-SS-EEEEEEEEEEEETTEEEEEEE-